Protein AF-A0A444GLS2-F1 (afdb_monomer)

Mean predicted aligned error: 8.69 Å

Nearest PDB structures (foldseek):
  6e12-assembly1_B  TM=6.198E-01  e=5.719E-01  Nostoc sp. PCC 7120 = FACHB-418
  3msq-assembly1_A  TM=6.832E-01  e=1.501E+00  Nostoc punctiforme PCC 73102

Organism: NCBI:txid2502784

Secondary structure (DSSP, 8-state):
-HHHHHHHHHHSS-------HHHHHTS-TTSHHHHHHHHHHHH--SSSPPPPHHHHHHHHH-SS--HHHHHHHHHHHHHTT---HHHHHHHHHHHHH-TTS-GGGGG---

Structure (mmCIF, N/CA/C/O backbone):
data_AF-A0A444GLS2-F1
#
_entry.id   AF-A0A444GLS2-F1
#
loop_
_atom_site.group_PDB
_atom_site.id
_atom_site.type_symbol
_atom_site.label_atom_id
_atom_site.label_alt_id
_atom_site.label_comp_id
_atom_site.label_asym_id
_atom_site.label_entity_id
_atom_site.label_seq_id
_atom_site.pdbx_PDB_ins_code
_atom_site.Cartn_x
_atom_site.Cartn_y
_atom_site.Cartn_z
_atom_site.occupancy
_atom_site.B_iso_or_equiv
_atom_site.auth_seq_id
_atom_site.auth_comp_id
_atom_site.auth_asym_id
_atom_site.auth_atom_id
_atom_site.pdbx_PDB_model_num
ATOM 1 N N . MET A 1 1 ? 0.603 37.649 0.264 1.00 61.00 1 MET A N 1
ATOM 2 C CA . MET A 1 1 ? 1.212 36.429 -0.320 1.00 61.00 1 MET A CA 1
ATOM 3 C C . MET A 1 1 ? 1.077 35.188 0.571 1.00 61.00 1 MET A C 1
ATOM 5 O O . MET A 1 1 ? 0.429 34.245 0.141 1.00 61.00 1 MET A O 1
ATOM 9 N N . LYS A 1 2 ? 1.568 35.188 1.827 1.00 74.81 2 LYS A N 1
ATOM 10 C CA . LYS A 1 2 ? 1.488 34.016 2.737 1.00 74.81 2 LYS A CA 1
ATOM 11 C C . LYS A 1 2 ? 0.069 33.443 2.943 1.00 74.81 2 LYS A C 1
ATOM 13 O O . LYS A 1 2 ? -0.096 32.232 2.913 1.00 74.81 2 LYS A O 1
ATOM 18 N N . LYS A 1 3 ? -0.959 34.296 3.062 1.00 74.69 3 LYS A N 1
ATOM 19 C CA . LYS A 1 3 ? -2.369 33.867 3.217 1.00 74.69 3 LYS A CA 1
ATOM 20 C C . LYS A 1 3 ? -2.938 33.120 1.998 1.00 74.69 3 LYS A C 1
ATOM 22 O O . LYS A 1 3 ? -3.749 32.221 2.169 1.00 74.69 3 LYS A O 1
ATOM 27 N N . ILE A 1 4 ? -2.515 33.477 0.782 1.00 82.69 4 ILE A N 1
ATOM 28 C CA . ILE A 1 4 ? -2.977 32.819 -0.455 1.00 82.69 4 ILE A CA 1
ATOM 29 C C . ILE A 1 4 ? -2.324 31.440 -0.573 1.00 82.69 4 ILE A C 1
ATOM 31 O O . ILE A 1 4 ? -3.017 30.453 -0.784 1.00 82.69 4 ILE A O 1
ATOM 35 N N . LEU A 1 5 ? -1.012 31.365 -0.333 1.00 79.50 5 LEU A N 1
ATOM 36 C CA . LEU A 1 5 ? -0.263 30.106 -0.307 1.00 79.50 5 LEU A CA 1
ATOM 37 C C . LEU A 1 5 ? -0.802 29.125 0.743 1.00 79.50 5 LEU A C 1
ATOM 39 O O . LEU A 1 5 ? -0.954 27.948 0.435 1.00 79.50 5 LEU A O 1
ATOM 43 N N . GLN A 1 6 ? -1.154 29.605 1.942 1.00 76.56 6 GLN A N 1
ATOM 44 C CA . GLN A 1 6 ? -1.796 28.786 2.980 1.00 76.56 6 GLN A CA 1
ATOM 45 C C . GLN A 1 6 ? -3.170 28.255 2.558 1.00 76.56 6 GLN A C 1
ATOM 47 O O . GLN A 1 6 ? -3.504 27.112 2.850 1.00 76.56 6 GLN A O 1
ATOM 52 N N . LYS A 1 7 ? -3.960 29.061 1.843 1.00 79.88 7 LYS A N 1
ATOM 53 C CA . LYS A 1 7 ? -5.272 28.637 1.343 1.00 79.88 7 LYS A CA 1
ATOM 54 C C . LYS A 1 7 ? -5.143 27.585 0.239 1.00 79.88 7 LYS A C 1
ATOM 56 O O . LYS A 1 7 ? -5.881 26.609 0.246 1.00 79.88 7 LYS A O 1
ATOM 61 N N . ILE A 1 8 ? -4.178 27.752 -0.666 1.00 81.25 8 ILE A N 1
ATOM 62 C CA . ILE A 1 8 ? -3.875 26.765 -1.710 1.00 81.25 8 ILE A CA 1
ATOM 63 C C . ILE A 1 8 ? -3.419 25.455 -1.058 1.00 81.25 8 ILE A C 1
ATOM 65 O O . ILE A 1 8 ? -4.011 24.415 -1.312 1.00 81.25 8 ILE A O 1
ATOM 69 N N . THR A 1 9 ? -2.456 25.499 -0.134 1.00 77.94 9 THR A N 1
ATOM 70 C CA . THR A 1 9 ? -1.998 24.291 0.581 1.00 77.94 9 THR A CA 1
ATOM 71 C C . THR A 1 9 ? -3.094 23.620 1.407 1.00 77.94 9 THR A C 1
ATOM 73 O O . THR A 1 9 ? -3.106 22.399 1.481 1.00 77.94 9 THR A O 1
ATOM 76 N N . SER A 1 10 ? -4.050 24.360 1.981 1.00 76.69 10 SER A N 1
ATOM 77 C CA . SER A 1 10 ? -5.179 23.742 2.692 1.00 76.69 10 SER A CA 1
ATOM 78 C C . SER A 1 10 ? -6.170 23.019 1.778 1.00 76.69 10 SER A C 1
ATOM 80 O O . SER A 1 10 ? -6.845 22.111 2.246 1.00 76.69 10 SER A O 1
ATOM 82 N N . LEU A 1 11 ? -6.262 23.402 0.499 1.00 75.81 11 LEU A N 1
ATOM 83 C CA . LEU A 1 11 ? -7.131 22.735 -0.480 1.00 75.81 11 LEU A CA 1
ATOM 84 C C . LEU A 1 11 ? -6.553 21.396 -0.953 1.00 75.81 11 LEU A C 1
ATOM 86 O O . LEU A 1 11 ? -7.314 20.496 -1.281 1.00 75.81 11 LEU A O 1
ATOM 90 N N . PHE A 1 12 ? -5.225 21.261 -0.943 1.00 75.62 12 PHE A N 1
ATOM 91 C CA . PHE A 1 12 ? -4.512 20.017 -1.263 1.00 75.62 12 PHE A CA 1
ATOM 92 C C . PHE A 1 12 ? -4.119 19.218 -0.017 1.00 75.62 12 PHE A C 1
ATOM 94 O O . PHE A 1 12 ? -3.356 18.260 -0.103 1.00 75.62 12 PHE A O 1
ATOM 101 N N . LYS A 1 13 ? -4.586 19.629 1.167 1.00 68.94 13 LYS A N 1
ATOM 102 C CA . LYS A 1 13 ? -4.316 18.895 2.397 1.00 68.94 13 LYS A CA 1
ATOM 103 C C . LYS A 1 13 ? -5.276 17.717 2.463 1.00 68.94 13 LYS A C 1
ATOM 105 O O . LYS A 1 13 ? -6.449 17.904 2.783 1.00 68.94 13 LYS A O 1
ATOM 110 N N . ASP A 1 14 ? -4.760 16.526 2.184 1.00 62.69 14 ASP A N 1
ATOM 111 C CA . ASP A 1 14 ? -5.534 15.295 2.277 1.00 62.69 14 ASP A CA 1
ATOM 112 C C . ASP A 1 14 ? -6.163 15.173 3.661 1.00 62.69 14 ASP A C 1
ATOM 114 O O . ASP A 1 14 ? -5.491 15.154 4.700 1.00 62.69 14 ASP A O 1
ATOM 118 N N . LYS A 1 15 ? -7.492 15.110 3.672 1.00 61.88 15 LYS A N 1
ATOM 119 C CA . LYS A 1 15 ? -8.259 14.803 4.868 1.00 61.88 15 LYS A CA 1
ATOM 120 C C . LYS A 1 15 ? -8.099 13.302 5.111 1.00 61.88 15 LYS A C 1
ATOM 122 O O . LYS A 1 15 ? -8.937 12.512 4.691 1.00 61.88 15 LYS A O 1
ATOM 127 N N . LYS A 1 16 ? -6.990 12.895 5.737 1.00 63.00 16 LYS A N 1
ATOM 128 C CA . LYS A 1 16 ? -6.831 11.509 6.189 1.00 63.00 16 LYS A CA 1
ATOM 129 C C . LYS A 1 16 ? -7.950 11.214 7.183 1.00 63.00 16 LYS A C 1
ATOM 131 O O . LYS A 1 16 ? -8.045 11.872 8.219 1.00 63.00 16 LYS A O 1
ATOM 136 N N . ALA A 1 17 ? -8.827 10.281 6.829 1.00 64.50 17 ALA A N 1
ATOM 137 C CA . ALA A 1 17 ? -9.793 9.748 7.770 1.00 64.50 17 ALA A CA 1
ATOM 138 C C . ALA A 1 17 ? -9.003 8.995 8.849 1.00 64.50 17 ALA A C 1
ATOM 140 O O . ALA A 1 17 ? -8.218 8.106 8.528 1.00 64.50 17 ALA A O 1
ATOM 141 N N . ALA A 1 18 ? -9.153 9.407 10.105 1.00 71.62 18 ALA A N 1
ATOM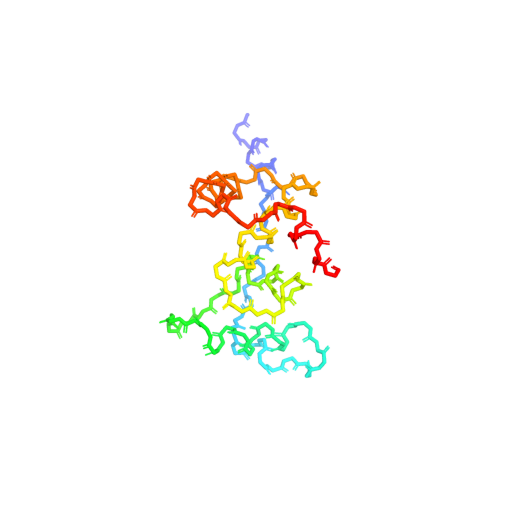 142 C CA . ALA A 1 18 ? -8.524 8.754 11.247 1.00 71.62 18 ALA A CA 1
ATOM 143 C C . ALA A 1 18 ? -9.387 7.553 11.658 1.00 71.62 18 ALA A C 1
ATOM 145 O O . ALA A 1 18 ? -10.089 7.616 12.661 1.00 71.62 18 ALA A O 1
ATOM 146 N N . VAL A 1 19 ? -9.412 6.524 10.811 1.00 85.25 19 VAL A N 1
ATOM 147 C CA . VAL A 1 19 ? -10.141 5.278 11.073 1.00 85.25 19 VAL A CA 1
ATOM 148 C C . VAL A 1 19 ? -9.168 4.301 11.720 1.00 85.25 19 VAL A C 1
ATOM 150 O O . VAL A 1 19 ? -8.085 4.075 11.180 1.00 85.25 19 VAL A O 1
ATOM 153 N N . THR A 1 20 ? -9.537 3.743 12.870 1.00 87.69 20 THR A N 1
ATOM 154 C CA . THR A 1 20 ? -8.692 2.792 13.607 1.00 87.69 20 THR A CA 1
ATOM 155 C C . THR A 1 20 ? -8.952 1.355 13.163 1.00 87.69 20 THR A C 1
ATOM 157 O O . THR A 1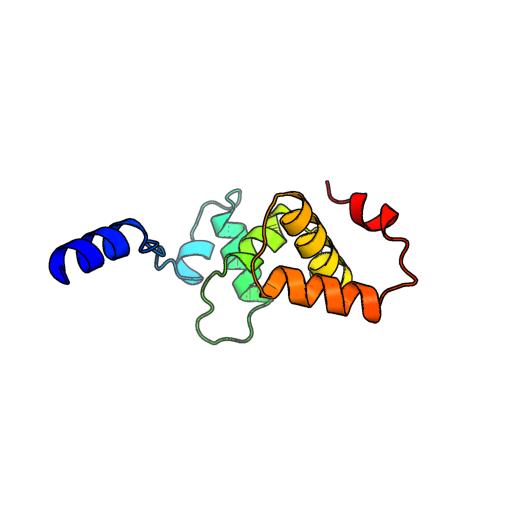 20 ? -10.011 1.039 12.618 1.00 87.69 20 THR A O 1
ATOM 160 N N . MET A 1 21 ? -8.003 0.453 13.430 1.00 89.06 21 MET A N 1
ATOM 161 C CA . MET A 1 21 ? -8.191 -0.984 13.201 1.00 89.06 21 MET A CA 1
ATOM 162 C C . MET A 1 21 ? -9.443 -1.523 13.913 1.00 89.06 21 MET A C 1
ATOM 164 O O . MET A 1 21 ? -10.215 -2.268 13.312 1.00 89.06 21 MET A O 1
ATOM 168 N N . ASP A 1 22 ? -9.677 -1.111 15.162 1.00 88.81 22 ASP A N 1
ATOM 169 C CA . ASP A 1 22 ? -10.855 -1.529 15.930 1.00 88.81 22 ASP A CA 1
ATOM 170 C C . ASP A 1 22 ? -12.161 -1.086 15.264 1.00 88.81 22 ASP A C 1
ATOM 172 O O . ASP A 1 22 ? -13.137 -1.837 15.231 1.00 88.81 22 ASP A O 1
ATOM 176 N N . GLU A 1 23 ? -12.196 0.121 14.696 1.00 91.38 23 GLU A N 1
ATOM 177 C CA . GLU A 1 23 ? -13.355 0.592 13.943 1.00 91.38 23 GLU A CA 1
ATOM 178 C C . GLU A 1 23 ? -13.561 -0.247 12.672 1.00 91.38 23 GLU A C 1
ATOM 180 O O . GLU A 1 23 ? -14.676 -0.692 12.397 1.00 91.38 23 GLU A O 1
ATOM 185 N N . LEU A 1 24 ? -12.476 -0.537 11.945 1.00 92.31 24 LEU A N 1
ATOM 186 C CA . LEU A 1 24 ? -12.495 -1.332 10.716 1.00 92.31 24 LEU A CA 1
ATOM 187 C C . LEU A 1 24 ? -13.026 -2.756 10.940 1.00 92.31 24 LEU A C 1
ATOM 189 O O . LEU A 1 24 ? -13.843 -3.229 10.153 1.00 92.31 24 LEU A O 1
ATOM 193 N N . ILE A 1 25 ? -12.630 -3.431 12.023 1.00 92.62 25 ILE A N 1
ATOM 194 C CA . ILE A 1 25 ? -13.096 -4.796 12.346 1.00 92.62 25 ILE A CA 1
ATOM 195 C C . ILE A 1 25 ? -14.604 -4.831 12.654 1.00 92.62 25 ILE A C 1
ATOM 197 O O . ILE A 1 25 ? -15.249 -5.867 12.493 1.00 92.62 25 ILE A O 1
ATOM 201 N N . ASN A 1 26 ? -15.192 -3.703 13.056 1.00 94.31 26 ASN A N 1
ATOM 202 C CA . ASN A 1 26 ? -16.626 -3.597 13.321 1.00 94.31 26 ASN A CA 1
ATOM 203 C C . ASN A 1 26 ? -17.468 -3.299 12.067 1.00 94.31 26 ASN A C 1
ATOM 205 O O . ASN A 1 26 ? -18.697 -3.239 12.153 1.00 94.31 26 ASN A O 1
ATOM 209 N N . TYR A 1 27 ? -16.849 -3.112 10.898 1.00 94.94 27 TYR A N 1
ATOM 210 C CA . TYR A 1 27 ? -17.580 -2.899 9.648 1.00 94.94 27 TYR A CA 1
ATOM 211 C C . TYR A 1 27 ? -18.247 -4.199 9.150 1.00 94.94 27 TYR A C 1
ATOM 213 O O . TYR A 1 27 ? -17.899 -5.296 9.593 1.00 94.94 27 TYR A O 1
ATOM 221 N N . PRO A 1 28 ? -19.224 -4.118 8.222 1.00 95.56 28 PRO A N 1
ATOM 222 C CA . PRO A 1 28 ? -19.864 -5.306 7.656 1.00 95.56 28 PRO A CA 1
ATOM 223 C C . PRO A 1 28 ? -18.839 -6.279 7.062 1.00 95.56 28 PRO A C 1
ATOM 225 O O . PRO A 1 28 ? -17.920 -5.843 6.371 1.00 95.56 28 PRO A O 1
ATOM 228 N N . LYS A 1 29 ? -19.018 -7.588 7.286 1.00 92.31 29 LYS A N 1
ATOM 229 C CA . LYS A 1 29 ? -18.025 -8.622 6.931 1.00 92.31 29 LYS A CA 1
ATOM 230 C C . LYS A 1 29 ? -17.610 -8.626 5.460 1.00 92.31 29 LYS A C 1
ATOM 232 O O . LYS A 1 29 ? -16.448 -8.855 5.167 1.00 92.31 29 LYS A O 1
ATOM 237 N N . ASP A 1 30 ? -18.532 -8.310 4.557 1.00 92.31 30 ASP A N 1
ATOM 238 C CA . ASP A 1 30 ? -18.268 -8.283 3.112 1.00 92.31 30 ASP A CA 1
ATOM 239 C C . ASP A 1 30 ? -17.711 -6.932 2.624 1.00 92.31 30 ASP A C 1
ATOM 241 O O . ASP A 1 30 ? -17.615 -6.679 1.423 1.00 92.31 30 ASP A O 1
ATOM 245 N N . SER A 1 31 ? -17.378 -6.0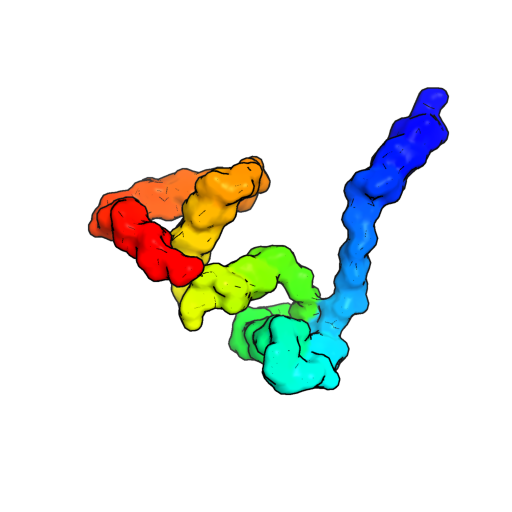20 3.543 1.00 93.81 31 SER A N 1
ATOM 246 C CA . SER A 1 31 ? -16.828 -4.708 3.207 1.00 93.81 31 SER A CA 1
ATOM 247 C C . SER A 1 31 ? -15.302 -4.729 3.127 1.00 93.81 31 SER A C 1
ATOM 249 O O . SER A 1 31 ? -14.620 -5.443 3.863 1.00 93.81 31 SER A O 1
ATOM 251 N N . LEU A 1 32 ? -14.753 -3.848 2.286 1.00 91.62 32 LEU A N 1
ATOM 252 C CA . LEU A 1 32 ? -13.309 -3.607 2.220 1.00 91.62 32 LEU A CA 1
ATOM 253 C C . LEU A 1 32 ? -12.735 -3.204 3.585 1.00 91.62 32 LEU A C 1
ATOM 255 O O . LEU A 1 32 ? -11.640 -3.631 3.933 1.00 91.62 32 LEU A O 1
ATOM 259 N N . GLY A 1 33 ? -13.472 -2.404 4.361 1.00 92.31 33 GLY A N 1
ATOM 260 C CA . GLY A 1 33 ? -13.015 -1.956 5.675 1.00 92.31 33 GLY A CA 1
ATOM 261 C C . GLY A 1 33 ? -12.859 -3.110 6.664 1.00 92.31 33 GLY A C 1
ATOM 262 O O . GLY A 1 33 ? -11.833 -3.182 7.327 1.00 92.31 33 GLY A O 1
ATOM 263 N N . PHE A 1 34 ? -13.795 -4.064 6.685 1.00 94.31 34 PHE A N 1
ATOM 264 C CA . PHE A 1 34 ? -13.669 -5.261 7.523 1.00 94.31 34 PHE A CA 1
ATOM 265 C C . PHE A 1 34 ? -12.437 -6.091 7.154 1.00 94.31 34 PHE A C 1
ATOM 267 O O . PHE A 1 34 ? -11.640 -6.444 8.024 1.00 94.31 34 PHE A O 1
ATOM 274 N N . HIS A 1 35 ? -12.230 -6.350 5.859 1.00 93.00 35 HIS A N 1
ATOM 275 C CA . HIS A 1 35 ? -11.042 -7.067 5.393 1.00 93.00 35 HIS A CA 1
ATOM 276 C C . HIS A 1 35 ? -9.743 -6.307 5.688 1.00 93.00 35 HIS A C 1
ATOM 278 O O . HIS A 1 35 ? -8.746 -6.937 6.031 1.00 93.00 35 HIS A O 1
ATOM 284 N N . LEU A 1 36 ? -9.754 -4.973 5.624 1.00 92.94 36 LEU A N 1
ATOM 285 C CA . LEU A 1 36 ? -8.615 -4.133 5.996 1.00 92.94 36 LEU A CA 1
ATOM 286 C C . LEU A 1 36 ? -8.307 -4.202 7.491 1.00 92.94 36 LEU A C 1
ATOM 288 O O . LEU A 1 36 ? -7.154 -4.403 7.857 1.00 92.94 36 LEU A O 1
ATOM 292 N N . GLY A 1 37 ? -9.322 -4.114 8.350 1.00 92.25 37 GLY A N 1
ATOM 293 C CA . GLY A 1 37 ? -9.155 -4.287 9.793 1.00 92.25 37 GLY A CA 1
ATOM 294 C C . GLY A 1 37 ? -8.598 -5.667 10.139 1.00 92.25 37 GLY A C 1
ATOM 295 O O . GLY A 1 37 ? -7.640 -5.778 10.900 1.00 92.25 37 GLY A O 1
ATOM 296 N N . TRP A 1 38 ? -9.131 -6.718 9.510 1.00 91.44 38 TRP A N 1
ATOM 297 C CA . TRP A 1 38 ? -8.636 -8.085 9.676 1.00 91.44 38 TRP A CA 1
ATOM 298 C C . TRP A 1 38 ? -7.201 -8.264 9.162 1.00 91.44 38 TRP A C 1
ATOM 300 O O . TRP A 1 38 ? -6.395 -8.967 9.771 1.00 91.44 38 TRP A O 1
ATOM 310 N N . PHE A 1 39 ? -6.859 -7.624 8.046 1.00 90.81 39 PHE A N 1
ATOM 311 C CA . PHE A 1 39 ? -5.511 -7.644 7.493 1.00 90.81 39 PHE A CA 1
ATOM 312 C C . PHE A 1 39 ? -4.500 -6.982 8.432 1.00 90.81 39 PHE A C 1
ATOM 314 O O . PHE A 1 39 ? -3.458 -7.582 8.701 1.00 90.81 39 PHE A O 1
ATOM 321 N N . LEU A 1 40 ? -4.819 -5.794 8.952 1.00 90.56 40 LEU A N 1
ATOM 322 C CA . LEU A 1 40 ? -3.978 -5.073 9.911 1.00 90.56 40 LEU A CA 1
ATOM 323 C C . LEU A 1 40 ? -3.797 -5.886 11.195 1.00 90.56 40 LEU A C 1
ATOM 325 O O . LEU A 1 40 ? -2.672 -6.094 11.633 1.00 90.56 40 LEU A O 1
ATOM 329 N N . PHE A 1 41 ? -4.876 -6.456 11.734 1.00 89.19 41 PHE A N 1
ATOM 330 C CA . PHE A 1 41 ? -4.810 -7.284 12.940 1.00 89.19 41 PHE A CA 1
ATOM 331 C C . PHE A 1 41 ? -3.842 -8.472 12.813 1.00 89.19 41 PHE A C 1
ATOM 333 O O . PHE A 1 41 ? -3.151 -8.815 13.767 1.00 89.19 41 PHE A O 1
ATOM 340 N N . ASN A 1 42 ? -3.778 -9.101 11.635 1.00 88.19 42 ASN A N 1
ATOM 341 C CA . ASN A 1 42 ? -2.946 -10.287 11.423 1.00 88.19 42 ASN A CA 1
ATOM 342 C C . ASN A 1 42 ? -1.505 -9.979 10.990 1.00 88.19 42 ASN A C 1
ATOM 344 O O . ASN A 1 42 ? -0.633 -10.822 11.187 1.00 88.19 42 ASN A O 1
ATOM 348 N N . ASN A 1 43 ? -1.259 -8.830 10.353 1.00 85.75 43 ASN A N 1
ATOM 349 C CA . ASN A 1 43 ? 0.027 -8.535 9.705 1.00 85.75 43 ASN A CA 1
ATOM 350 C C . ASN A 1 43 ? 0.780 -7.348 10.319 1.00 85.75 43 ASN A C 1
ATOM 352 O O . ASN A 1 43 ? 1.962 -7.166 10.022 1.00 85.75 43 ASN A O 1
ATOM 356 N N . SER A 1 44 ? 0.133 -6.527 11.145 1.00 82.56 44 SER A N 1
ATOM 357 C CA . SER A 1 44 ? 0.788 -5.392 11.786 1.00 82.56 44 SER A CA 1
ATOM 358 C C . SER A 1 44 ? 1.532 -5.814 13.054 1.00 82.56 44 SER A C 1
ATOM 360 O O . SER A 1 44 ? 1.029 -6.579 13.870 1.00 82.56 44 SER A O 1
ATOM 362 N N . HIS A 1 45 ? 2.739 -5.274 13.235 1.00 79.12 45 HIS A N 1
ATOM 363 C CA . HIS A 1 45 ? 3.543 -5.450 14.455 1.00 79.12 45 HIS A CA 1
ATOM 364 C C . HIS A 1 45 ? 3.398 -4.276 15.437 1.00 79.12 45 HIS A C 1
ATOM 366 O O . HIS A 1 45 ? 3.990 -4.294 16.517 1.00 79.12 45 HIS A O 1
ATOM 372 N N . ASP A 1 46 ? 2.641 -3.251 15.046 1.00 81.00 46 ASP A N 1
ATOM 373 C CA . ASP A 1 46 ? 2.389 -2.066 15.855 1.00 81.00 46 ASP A CA 1
ATOM 374 C C . ASP A 1 46 ? 1.243 -2.302 16.842 1.00 81.00 46 ASP A C 1
ATOM 376 O O . ASP A 1 46 ? 0.319 -3.069 16.583 1.00 81.00 46 ASP A O 1
ATOM 380 N N . ILE A 1 47 ? 1.303 -1.606 17.979 1.00 76.44 47 ILE A N 1
ATOM 381 C CA . ILE A 1 47 ? 0.300 -1.701 19.052 1.00 76.44 47 ILE A CA 1
ATOM 382 C C . ILE A 1 47 ? -1.050 -1.100 18.615 1.00 76.44 47 ILE A C 1
ATOM 384 O O . ILE A 1 47 ? -2.093 -1.577 19.049 1.00 76.44 47 ILE A O 1
ATOM 388 N N . ASP A 1 48 ? -1.030 -0.072 17.762 1.00 78.50 48 ASP A N 1
ATOM 389 C CA . ASP A 1 48 ? -2.219 0.557 17.171 1.00 78.50 48 ASP A CA 1
ATOM 390 C C . ASP A 1 48 ? -1.970 0.813 15.674 1.00 78.50 48 ASP A C 1
ATOM 392 O O . ASP A 1 48 ? -1.467 1.879 15.295 1.00 78.50 48 ASP A O 1
ATOM 396 N N . PRO A 1 49 ? -2.221 -0.189 14.814 1.00 82.75 49 PRO A N 1
ATOM 397 C CA . PRO A 1 49 ? -1.903 -0.081 13.405 1.00 82.75 49 PRO A CA 1
ATOM 398 C C . PRO A 1 49 ? -2.889 0.828 12.677 1.00 82.75 49 PRO A C 1
ATOM 400 O O . PRO A 1 49 ? -4.108 0.655 12.729 1.00 82.75 49 PRO A O 1
ATOM 403 N N . GLN A 1 50 ? -2.333 1.788 11.944 1.00 85.06 50 GLN A N 1
ATOM 404 C CA . GLN A 1 50 ? -3.098 2.716 11.123 1.00 85.06 50 GLN A CA 1
ATOM 405 C C . GLN A 1 50 ? -3.120 2.219 9.674 1.00 85.06 50 GLN A C 1
ATOM 407 O O . GLN A 1 50 ? -2.066 1.850 9.154 1.00 85.06 50 GLN A O 1
ATOM 412 N N . PRO A 1 51 ? -4.280 2.235 8.994 1.00 86.38 51 PRO A N 1
ATOM 413 C CA . PRO A 1 51 ? -4.366 1.803 7.606 1.00 86.38 51 PRO A CA 1
ATOM 414 C C . PRO A 1 51 ? -3.525 2.710 6.701 1.00 86.38 51 PRO A C 1
ATOM 416 O O . PRO A 1 51 ? -3.799 3.909 6.571 1.00 86.38 51 PRO A O 1
ATOM 419 N N . GLU A 1 52 ? -2.523 2.144 6.027 1.00 85.75 52 GLU A N 1
ATOM 420 C CA . GLU A 1 52 ? -1.812 2.843 4.966 1.00 85.75 52 GLU A CA 1
ATOM 421 C C . GLU A 1 52 ? -2.440 2.558 3.598 1.00 85.75 52 GLU A C 1
ATOM 423 O O . GLU A 1 52 ? -3.023 1.506 3.336 1.00 85.75 52 GLU A O 1
ATOM 428 N N . THR A 1 53 ? -2.263 3.490 2.660 1.00 87.12 53 THR A N 1
ATOM 429 C CA . THR A 1 53 ? -2.703 3.309 1.270 1.00 87.12 53 THR A CA 1
ATOM 430 C C . THR A 1 53 ? -2.094 2.052 0.637 1.00 87.12 53 THR A C 1
ATOM 432 O O . THR A 1 53 ? -2.738 1.398 -0.178 1.00 87.12 53 THR A O 1
ATOM 435 N N . VAL A 1 54 ? -0.874 1.679 1.041 1.00 87.69 54 VAL A N 1
ATOM 436 C CA . VAL A 1 54 ? -0.210 0.460 0.562 1.00 87.69 54 VAL A CA 1
ATOM 437 C C . VAL A 1 54 ? -0.933 -0.813 1.013 1.00 87.69 54 VAL A C 1
ATOM 439 O O . VAL A 1 54 ? -0.999 -1.762 0.240 1.00 87.69 54 VAL A O 1
ATOM 442 N N . ASP A 1 55 ? -1.539 -0.827 2.203 1.00 89.62 55 ASP A N 1
ATOM 443 C CA . ASP A 1 55 ? -2.292 -1.982 2.705 1.00 89.62 55 ASP A CA 1
ATOM 444 C C . ASP A 1 55 ? -3.619 -2.139 1.962 1.00 89.62 55 ASP A C 1
ATOM 446 O O . ASP A 1 55 ? -4.023 -3.248 1.614 1.00 89.62 55 ASP A O 1
ATOM 450 N N . ILE A 1 56 ? -4.258 -1.012 1.632 1.00 90.94 56 ILE A N 1
ATOM 451 C CA . ILE A 1 56 ? -5.456 -0.987 0.788 1.00 90.94 56 ILE A CA 1
ATOM 452 C C . ILE A 1 56 ? -5.125 -1.520 -0.609 1.00 90.94 56 ILE A C 1
ATOM 454 O O . ILE A 1 56 ? -5.838 -2.375 -1.130 1.00 90.94 56 ILE A O 1
ATOM 458 N N . HIS A 1 57 ? -4.033 -1.049 -1.218 1.00 91.69 57 HIS A N 1
ATOM 459 C CA . HIS A 1 57 ? -3.586 -1.556 -2.515 1.00 91.69 57 HIS A CA 1
ATOM 460 C C . HIS A 1 57 ? -3.271 -3.047 -2.465 1.00 91.69 57 HIS A C 1
ATOM 462 O O . HIS A 1 57 ? -3.684 -3.776 -3.364 1.00 91.69 57 HIS A O 1
ATOM 468 N N . ARG A 1 58 ? -2.622 -3.512 -1.394 1.00 91.38 58 ARG A N 1
ATOM 469 C CA . ARG A 1 58 ? -2.321 -4.930 -1.212 1.00 91.38 58 ARG A CA 1
ATOM 470 C C . ARG A 1 58 ? -3.601 -5.761 -1.206 1.00 91.38 58 ARG A C 1
ATOM 472 O O . ARG A 1 58 ? -3.687 -6.729 -1.951 1.00 91.38 58 ARG A O 1
ATOM 479 N N . LEU A 1 59 ? -4.620 -5.341 -0.462 1.00 91.25 59 LEU A N 1
ATOM 480 C CA . LEU A 1 59 ? -5.904 -6.047 -0.414 1.00 91.25 59 LEU A CA 1
ATOM 481 C C . LEU A 1 59 ? -6.677 -6.047 -1.732 1.00 91.25 59 LEU A C 1
ATOM 483 O O . LEU A 1 59 ? -7.442 -6.972 -1.981 1.00 91.25 59 LEU A O 1
ATOM 487 N N . LEU A 1 60 ? -6.520 -5.005 -2.548 1.00 91.06 60 LEU A N 1
ATOM 488 C CA . LEU A 1 60 ? -7.256 -4.873 -3.806 1.00 91.06 60 LEU A CA 1
ATOM 489 C C . LEU A 1 60 ? -6.565 -5.554 -4.989 1.00 91.06 60 LEU A C 1
ATOM 491 O O . LEU A 1 60 ? -7.245 -5.976 -5.918 1.00 91.06 60 LEU A O 1
ATOM 495 N N . ILE A 1 61 ? -5.233 -5.595 -4.989 1.00 90.12 61 ILE A N 1
ATOM 496 C CA . ILE A 1 61 ? -4.430 -5.934 -6.174 1.00 90.12 61 ILE A CA 1
ATOM 497 C C . ILE A 1 61 ? -3.725 -7.281 -5.995 1.00 90.12 61 ILE A C 1
ATOM 499 O O . ILE A 1 61 ? -3.502 -8.002 -6.964 1.00 90.12 61 ILE A O 1
ATOM 503 N N . THR A 1 62 ? -3.345 -7.633 -4.767 1.00 87.62 62 THR A N 1
ATOM 504 C CA . THR A 1 62 ? -2.532 -8.827 -4.498 1.00 87.62 62 THR A CA 1
ATOM 505 C C . THR A 1 62 ? -3.350 -9.924 -3.830 1.00 87.62 62 THR A C 1
ATOM 507 O O . THR A 1 62 ? -4.311 -9.647 -3.118 1.00 87.62 62 THR A O 1
ATOM 510 N N . ASN A 1 63 ? -2.956 -11.182 -4.047 1.00 78.88 63 ASN A N 1
ATOM 511 C CA . ASN A 1 63 ? -3.654 -12.334 -3.475 1.00 78.88 63 ASN A CA 1
ATOM 512 C C . ASN A 1 63 ? -3.019 -12.798 -2.160 1.00 78.88 63 ASN A C 1
ATOM 514 O O . ASN A 1 63 ? -3.710 -13.359 -1.310 1.00 78.88 63 ASN A O 1
ATOM 518 N N . GLN A 1 64 ? -1.709 -12.598 -1.991 1.00 81.25 64 GLN A N 1
ATOM 519 C CA . GLN A 1 64 ? -0.996 -12.964 -0.776 1.00 81.25 64 GLN A CA 1
ATOM 520 C C . GLN A 1 64 ? 0.018 -11.899 -0.323 1.00 81.25 64 GLN A C 1
ATOM 522 O O . GLN A 1 64 ? 0.300 -10.915 -1.005 1.00 81.25 64 GLN A O 1
ATOM 527 N N . VAL A 1 65 ? 0.543 -12.077 0.892 1.00 84.38 65 VAL A N 1
ATOM 528 C CA . VAL A 1 65 ? 1.587 -11.209 1.451 1.00 84.38 65 VAL A CA 1
ATOM 529 C C . VAL A 1 65 ? 2.939 -11.802 1.080 1.00 84.38 65 VAL A C 1
ATOM 531 O O . VAL A 1 65 ? 3.435 -12.718 1.735 1.00 84.38 65 VAL A O 1
ATOM 534 N N . SER A 1 66 ? 3.528 -11.324 -0.016 1.00 87.69 66 SER A N 1
ATOM 535 C CA . SER A 1 66 ? 4.844 -11.776 -0.466 1.00 87.69 66 SER A CA 1
ATOM 536 C C . SER A 1 66 ? 5.655 -10.647 -1.096 1.00 87.69 66 SER A C 1
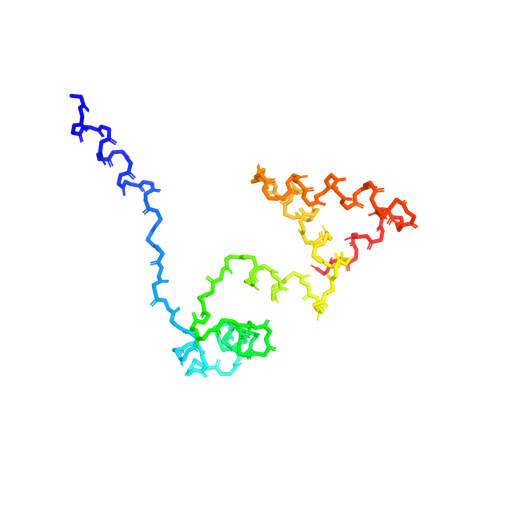ATOM 538 O O . SER A 1 66 ? 5.110 -9.763 -1.752 1.00 87.69 66 SER A O 1
ATOM 540 N N . ASN A 1 67 ? 6.987 -10.727 -0.991 1.00 87.75 67 ASN A N 1
ATOM 541 C CA . ASN A 1 67 ? 7.882 -9.749 -1.625 1.00 87.75 67 ASN A CA 1
ATOM 542 C C . ASN A 1 67 ? 7.648 -9.642 -3.141 1.00 87.75 67 ASN A C 1
ATOM 544 O O . ASN A 1 67 ? 7.789 -8.568 -3.717 1.00 87.75 67 ASN A O 1
ATOM 548 N N . LYS A 1 68 ? 7.301 -10.757 -3.799 1.00 87.56 68 LYS A N 1
ATOM 549 C CA . LYS A 1 68 ? 7.049 -10.779 -5.245 1.00 87.56 68 LYS A CA 1
ATOM 550 C C . LYS A 1 68 ? 5.781 -10.015 -5.601 1.00 87.56 68 LYS A C 1
ATOM 552 O O . LYS A 1 68 ? 5.808 -9.253 -6.559 1.00 87.56 68 LYS A O 1
ATOM 557 N N . GLU A 1 69 ? 4.702 -10.210 -4.850 1.00 88.38 69 GLU A N 1
ATOM 558 C CA . GLU A 1 69 ? 3.461 -9.463 -5.065 1.00 88.38 69 GLU A CA 1
ATOM 559 C C . GLU A 1 69 ? 3.595 -8.002 -4.684 1.00 88.38 69 GLU A C 1
ATOM 561 O O . GLU A 1 69 ? 3.073 -7.164 -5.404 1.00 88.38 69 GLU A O 1
ATOM 566 N N . ASP A 1 70 ? 4.351 -7.678 -3.636 1.00 89.31 70 ASP A N 1
ATOM 567 C CA . ASP A 1 70 ? 4.632 -6.285 -3.299 1.00 89.31 70 ASP A CA 1
ATOM 568 C C . ASP A 1 70 ? 5.375 -5.590 -4.449 1.00 89.31 70 ASP A C 1
ATOM 570 O O . ASP A 1 70 ? 4.995 -4.493 -4.855 1.00 89.31 70 ASP A O 1
ATOM 574 N N . ILE A 1 71 ? 6.387 -6.232 -5.042 1.00 90.81 71 ILE A N 1
ATOM 575 C CA . ILE A 1 71 ? 7.067 -5.700 -6.232 1.00 90.81 71 ILE A CA 1
ATOM 576 C C . ILE A 1 71 ? 6.082 -5.581 -7.406 1.00 90.81 71 ILE A C 1
ATOM 578 O O . ILE A 1 71 ? 6.019 -4.531 -8.044 1.00 90.81 71 ILE A O 1
ATOM 582 N N . ALA A 1 72 ? 5.292 -6.624 -7.674 1.00 89.75 72 ALA A N 1
ATOM 583 C CA . ALA A 1 72 ? 4.324 -6.657 -8.772 1.00 89.75 72 ALA A CA 1
ATOM 584 C C . ALA A 1 72 ? 3.261 -5.552 -8.649 1.00 89.75 72 ALA A C 1
ATOM 586 O O . ALA A 1 72 ? 2.953 -4.870 -9.623 1.00 89.75 72 ALA A O 1
ATOM 587 N N . MET A 1 73 ? 2.754 -5.328 -7.438 1.00 92.81 73 MET A N 1
ATOM 588 C CA . MET A 1 73 ? 1.812 -4.265 -7.115 1.00 92.81 73 MET A CA 1
ATOM 589 C C . MET A 1 73 ? 2.405 -2.896 -7.437 1.00 92.81 73 M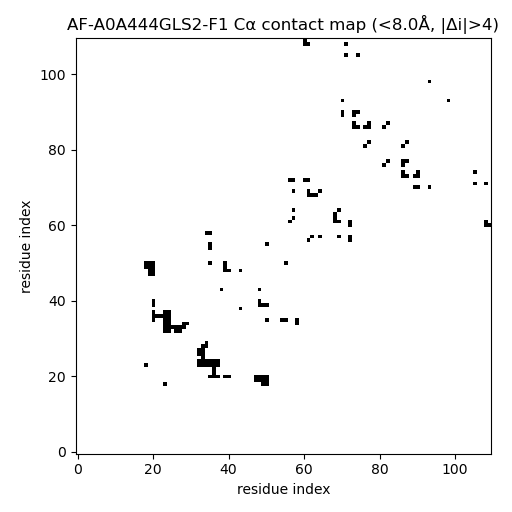ET A C 1
ATOM 591 O O . MET A 1 73 ? 1.745 -2.084 -8.076 1.00 92.81 73 MET A O 1
ATOM 595 N N . HIS A 1 74 ? 3.661 -2.637 -7.062 1.00 93.25 74 HIS A N 1
ATOM 596 C CA . HIS A 1 74 ? 4.303 -1.361 -7.387 1.00 93.25 74 HIS A CA 1
ATOM 597 C C . HIS A 1 74 ? 4.536 -1.206 -8.897 1.00 93.25 74 HIS A C 1
ATOM 599 O O . HIS A 1 74 ? 4.338 -0.116 -9.424 1.00 93.25 74 HIS A O 1
ATOM 605 N N . TYR A 1 75 ? 4.852 -2.285 -9.620 1.00 91.69 75 TYR A N 1
ATOM 606 C CA . TYR A 1 75 ? 4.869 -2.278 -11.088 1.00 91.69 75 TYR A CA 1
ATOM 607 C C . TYR A 1 75 ? 3.504 -1.923 -11.697 1.00 91.69 75 TYR A C 1
ATOM 609 O O . TYR A 1 75 ? 3.438 -1.111 -12.622 1.00 91.69 75 TYR A O 1
ATOM 617 N N . TYR A 1 76 ? 2.420 -2.491 -11.167 1.00 91.81 76 TYR A N 1
ATOM 618 C CA . TYR A 1 76 ? 1.054 -2.189 -11.592 1.00 91.81 76 TYR A CA 1
ATOM 619 C C . TYR A 1 76 ? 0.674 -0.727 -11.314 1.00 91.81 76 TYR A C 1
ATOM 621 O O . TYR A 1 76 ? 0.161 -0.036 -12.194 1.00 91.81 76 TYR A O 1
ATOM 629 N N . LEU A 1 77 ? 0.983 -0.219 -10.116 1.00 92.88 77 LEU A N 1
ATOM 630 C CA . LEU A 1 77 ? 0.739 1.177 -9.744 1.00 92.88 77 LEU A CA 1
ATOM 631 C C . LEU A 1 77 ? 1.521 2.145 -10.640 1.00 92.88 77 LEU A C 1
ATOM 633 O O . LEU A 1 77 ? 0.951 3.120 -11.127 1.00 92.88 77 LEU A O 1
ATOM 637 N N . PHE A 1 78 ? 2.790 1.849 -10.930 1.00 93.75 78 PHE A N 1
ATOM 638 C CA . PHE A 1 78 ? 3.604 2.647 -11.847 1.00 93.75 78 PHE A CA 1
ATOM 639 C C . PHE A 1 78 ? 3.028 2.677 -13.265 1.00 93.75 78 PHE A C 1
ATOM 641 O O . PHE A 1 78 ? 2.956 3.742 -13.875 1.00 93.75 78 PHE A O 1
ATOM 648 N N . GLY A 1 79 ? 2.547 1.534 -13.769 1.00 89.31 79 GLY A N 1
ATOM 649 C CA . GLY A 1 79 ? 1.830 1.462 -15.046 1.00 89.31 79 GLY A CA 1
ATOM 650 C C . GLY A 1 79 ? 0.560 2.323 -15.077 1.00 89.31 79 GLY A C 1
ATOM 651 O O . GLY A 1 79 ? 0.233 2.894 -16.115 1.00 89.31 79 GLY A O 1
ATOM 652 N N . ASN A 1 80 ? -0.101 2.485 -13.928 1.00 92.56 80 ASN A N 1
ATOM 653 C CA . ASN A 1 80 ? -1.2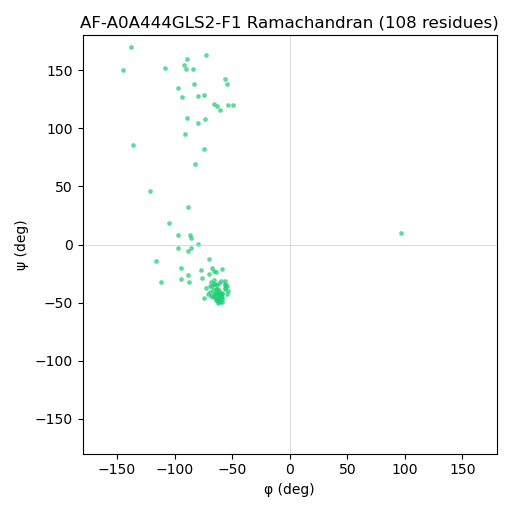62 3.360 -13.737 1.00 92.56 80 ASN A CA 1
ATOM 654 C C . ASN A 1 80 ? -0.903 4.826 -13.416 1.00 92.56 80 ASN A C 1
ATOM 656 O O . ASN A 1 80 ? -1.797 5.633 -13.160 1.00 92.56 80 ASN A O 1
ATOM 660 N N . GLY A 1 81 ? 0.381 5.194 -13.457 1.00 91.31 81 GL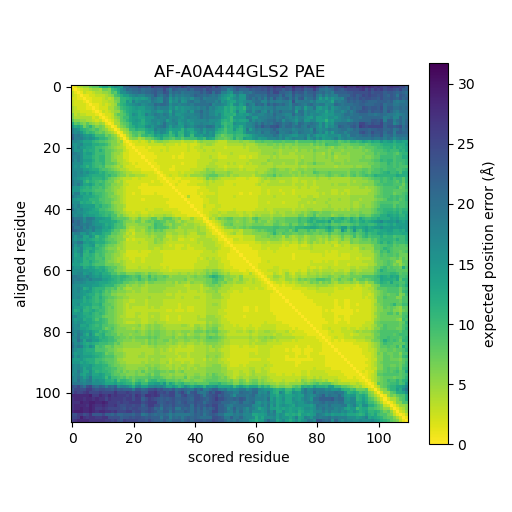Y A N 1
ATOM 661 C CA . GLY A 1 81 ? 0.849 6.572 -13.290 1.00 91.31 81 GLY A CA 1
ATOM 662 C C . GLY A 1 81 ? 1.302 6.949 -11.878 1.00 91.31 81 GLY 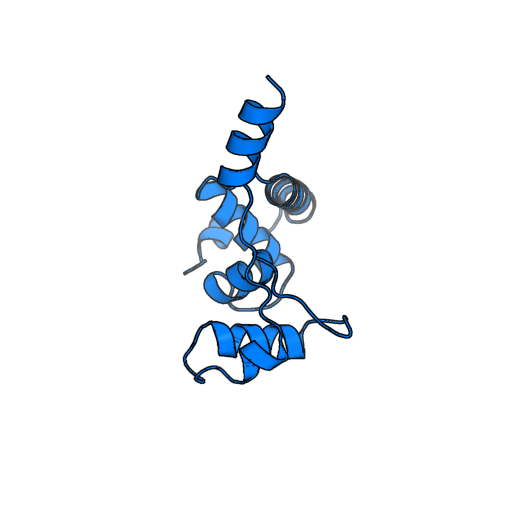A C 1
ATOM 663 O O . GLY A 1 81 ? 1.557 8.128 -11.629 1.00 91.31 81 GLY A O 1
ATOM 664 N N . ASP A 1 82 ? 1.434 5.993 -10.955 1.00 91.19 82 ASP A N 1
ATOM 665 C CA . ASP A 1 82 ? 2.025 6.263 -9.645 1.00 91.19 82 ASP A CA 1
ATOM 666 C C . ASP A 1 82 ? 3.548 6.448 -9.751 1.00 91.19 82 ASP A C 1
ATOM 668 O O . ASP A 1 82 ? 4.315 5.505 -9.957 1.00 91.19 82 ASP A O 1
ATOM 672 N N . LEU A 1 83 ? 3.985 7.695 -9.586 1.00 91.44 83 LEU A N 1
ATOM 673 C CA . LEU A 1 83 ? 5.392 8.099 -9.602 1.00 91.44 83 LEU A CA 1
ATOM 674 C C . LEU A 1 83 ? 5.927 8.411 -8.199 1.00 91.44 83 LEU A C 1
ATOM 676 O O . LEU A 1 83 ? 6.947 9.092 -8.060 1.00 91.44 83 LEU A O 1
ATOM 680 N N . ALA A 1 84 ? 5.254 7.943 -7.144 1.00 92.00 84 ALA A N 1
ATOM 681 C CA . ALA A 1 84 ? 5.756 8.091 -5.788 1.00 92.00 84 ALA A CA 1
ATOM 682 C C . ALA A 1 84 ? 7.164 7.485 -5.652 1.00 92.00 84 ALA A C 1
ATOM 684 O O . ALA A 1 84 ? 7.477 6.424 -6.197 1.00 92.00 84 ALA A O 1
ATOM 685 N N . LEU A 1 85 ? 8.021 8.143 -4.864 1.00 93.44 85 LEU A N 1
ATOM 686 C CA . LEU A 1 85 ? 9.411 7.713 -4.656 1.00 93.44 85 LEU A CA 1
ATOM 687 C C . LEU A 1 85 ? 9.514 6.262 -4.171 1.00 93.44 85 LEU A C 1
ATOM 689 O O . LEU A 1 85 ? 10.424 5.543 -4.575 1.00 93.44 85 LEU A O 1
ATOM 693 N N . ARG A 1 86 ? 8.563 5.827 -3.335 1.00 91.38 86 ARG A N 1
ATOM 694 C CA . ARG A 1 86 ? 8.459 4.443 -2.856 1.00 91.38 86 ARG A CA 1
ATOM 695 C C . ARG A 1 86 ? 8.311 3.465 -4.025 1.00 91.38 86 ARG A C 1
ATOM 697 O O . ARG A 1 86 ? 9.061 2.498 -4.101 1.00 91.38 86 ARG A O 1
ATOM 704 N N . THR A 1 87 ? 7.391 3.747 -4.941 1.00 92.44 87 THR A N 1
ATOM 705 C CA . THR A 1 87 ? 7.080 2.918 -6.112 1.00 92.44 87 THR A CA 1
ATOM 706 C C . THR A 1 87 ? 8.283 2.793 -7.032 1.00 92.44 87 THR A C 1
ATOM 708 O O . THR A 1 87 ? 8.702 1.682 -7.355 1.00 92.44 87 THR A O 1
ATOM 711 N N . VAL A 1 88 ? 8.923 3.917 -7.357 1.00 94.00 88 VAL A N 1
ATOM 712 C CA . VAL A 1 88 ? 10.149 3.924 -8.168 1.00 94.00 88 VAL A CA 1
ATOM 713 C C . VAL A 1 88 ? 11.265 3.126 -7.486 1.00 94.00 88 VAL A C 1
ATOM 715 O O . VAL A 1 88 ? 11.915 2.300 -8.125 1.00 94.00 88 VAL A O 1
ATOM 718 N N . PHE A 1 89 ? 11.472 3.315 -6.181 1.00 94.94 89 PHE A N 1
ATOM 719 C CA . PHE A 1 89 ? 12.500 2.597 -5.427 1.00 94.94 89 PHE A CA 1
ATOM 720 C C . PHE A 1 89 ? 12.267 1.078 -5.400 1.00 94.94 89 PHE A C 1
ATOM 722 O O . PHE A 1 89 ? 13.197 0.301 -5.628 1.00 94.94 89 PHE A O 1
ATOM 729 N N . ILE A 1 90 ? 11.030 0.639 -5.159 1.00 93.06 90 ILE A N 1
ATOM 730 C CA . ILE A 1 90 ? 10.678 -0.787 -5.117 1.00 93.06 90 ILE A CA 1
ATOM 731 C C . ILE A 1 90 ? 10.815 -1.427 -6.498 1.00 93.06 90 ILE A C 1
ATOM 733 O O . ILE A 1 90 ? 11.335 -2.533 -6.602 1.00 93.06 90 ILE A O 1
ATOM 737 N N . ILE A 1 91 ? 10.434 -0.732 -7.571 1.00 91.56 91 ILE A N 1
ATOM 738 C CA . ILE A 1 91 ? 10.638 -1.225 -8.939 1.00 91.56 91 ILE A CA 1
ATOM 739 C C . ILE A 1 91 ? 12.127 -1.370 -9.247 1.00 91.56 91 ILE A C 1
ATOM 741 O O . ILE A 1 91 ? 12.550 -2.413 -9.744 1.00 91.56 91 ILE A O 1
ATOM 745 N N . LEU A 1 92 ? 12.943 -0.360 -8.934 1.00 92.25 92 LEU A N 1
ATOM 746 C CA . LEU A 1 92 ? 14.385 -0.396 -9.194 1.00 92.25 92 LEU A CA 1
ATOM 747 C C . LEU A 1 92 ? 15.061 -1.548 -8.444 1.00 92.25 92 LEU A C 1
ATOM 749 O O . LEU A 1 92 ? 15.777 -2.350 -9.046 1.00 92.25 92 LEU A O 1
ATOM 753 N N . THR A 1 93 ? 14.792 -1.671 -7.144 1.00 92.44 93 THR A N 1
ATOM 754 C CA . THR A 1 93 ? 15.338 -2.759 -6.321 1.00 92.44 93 THR A CA 1
ATOM 755 C C . THR A 1 93 ? 14.790 -4.119 -6.753 1.00 92.44 93 THR A C 1
ATOM 757 O O . THR A 1 93 ? 15.559 -5.064 -6.911 1.00 92.44 93 THR A O 1
ATOM 760 N N . GLY A 1 94 ? 13.495 -4.223 -7.049 1.00 89.00 94 GLY A N 1
ATOM 761 C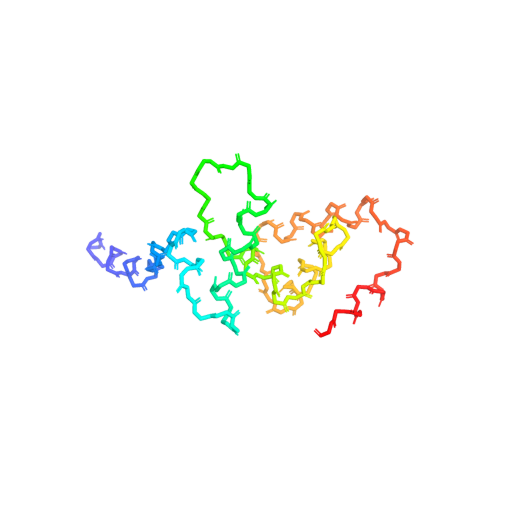 CA . GLY A 1 94 ? 12.868 -5.435 -7.569 1.00 89.00 94 GLY A CA 1
ATOM 762 C C . GLY A 1 94 ? 13.494 -5.899 -8.884 1.00 89.00 94 GLY A C 1
ATOM 763 O O . GLY A 1 94 ? 13.805 -7.076 -9.031 1.00 89.00 94 GLY A O 1
ATOM 764 N N . THR A 1 95 ? 13.777 -4.974 -9.801 1.00 88.12 95 THR A N 1
ATOM 765 C CA . THR A 1 95 ? 14.462 -5.267 -11.074 1.00 88.12 95 THR A CA 1
ATOM 766 C C . THR A 1 95 ? 15.880 -5.778 -10.848 1.00 88.12 95 THR A C 1
ATOM 768 O O . THR A 1 95 ? 16.316 -6.717 -11.509 1.00 88.12 95 THR A O 1
ATOM 771 N N . MET A 1 96 ? 16.599 -5.172 -9.900 1.00 88.19 96 MET A N 1
ATOM 772 C CA . MET A 1 96 ? 17.983 -5.524 -9.598 1.00 88.19 96 MET A CA 1
ATOM 773 C C . MET A 1 96 ? 18.105 -6.889 -8.907 1.00 88.19 96 MET A C 1
ATOM 775 O O . MET A 1 96 ? 18.988 -7.672 -9.252 1.00 88.19 96 MET A O 1
ATOM 779 N N . PHE A 1 97 ? 17.227 -7.184 -7.944 1.00 86.19 97 PHE A N 1
ATOM 780 C CA . PHE A 1 97 ? 17.308 -8.392 -7.114 1.00 86.19 97 PHE A CA 1
ATOM 781 C C . PHE A 1 97 ? 16.466 -9.567 -7.631 1.00 86.19 97 PHE A C 1
ATOM 783 O O . PHE A 1 97 ? 16.768 -10.713 -7.300 1.00 86.19 97 PHE A O 1
ATOM 790 N N . TYR A 1 98 ? 15.454 -9.322 -8.471 1.00 81.31 98 TYR A N 1
ATOM 791 C CA . TYR A 1 98 ? 14.599 -10.361 -9.062 1.00 81.31 98 TYR A CA 1
ATOM 792 C C . TYR A 1 98 ? 14.606 -10.381 -10.607 1.00 81.31 98 TYR A C 1
ATOM 794 O O . TYR A 1 98 ? 13.548 -10.558 -11.214 1.00 81.31 98 TYR A O 1
ATOM 802 N N . PRO A 1 99 ? 15.769 -10.302 -11.287 1.00 70.50 99 PRO A N 1
ATOM 803 C CA . PRO A 1 99 ? 15.823 -10.254 -12.752 1.00 70.50 99 PRO A CA 1
ATOM 804 C C . PRO A 1 99 ? 15.367 -11.560 -13.429 1.00 70.50 99 PRO A C 1
ATOM 806 O O . PRO A 1 99 ? 15.019 -11.561 -14.605 1.00 70.50 99 PRO A O 1
ATOM 809 N N . HIS A 1 100 ? 15.374 -12.688 -12.706 1.00 61.00 100 HIS A N 1
ATOM 810 C CA . HIS A 1 100 ? 15.082 -14.017 -13.262 1.00 61.00 100 HIS A CA 1
ATOM 811 C C . HIS A 1 100 ? 13.591 -14.397 -13.239 1.00 61.00 100 HIS A C 1
ATOM 813 O O . HIS A 1 100 ? 13.206 -15.439 -13.766 1.00 61.00 100 HIS A O 1
ATOM 819 N N . HIS A 1 101 ? 12.734 -13.569 -12.633 1.00 58.94 101 HIS A N 1
ATOM 820 C CA . HIS A 1 101 ? 11.288 -13.707 -12.784 1.00 58.94 101 HIS A CA 1
ATOM 821 C C . HIS A 1 101 ? 10.882 -12.884 -13.998 1.00 58.94 101 HIS A C 1
ATOM 823 O O . HIS A 1 101 ? 10.974 -11.662 -13.983 1.00 58.94 101 HIS A O 1
ATOM 829 N N . ASN A 1 102 ? 10.505 -13.576 -15.073 1.00 51.84 102 ASN A N 1
ATOM 830 C CA . ASN A 1 102 ? 10.162 -12.965 -16.352 1.00 51.84 102 ASN A CA 1
ATOM 831 C C . ASN A 1 102 ? 9.166 -11.809 -16.115 1.00 51.84 102 ASN A C 1
ATOM 833 O O . ASN A 1 102 ? 8.095 -12.080 -15.572 1.00 51.84 102 ASN A O 1
ATOM 837 N N . PRO A 1 103 ? 9.463 -10.548 -16.481 1.00 53.75 103 PRO A N 1
ATOM 838 C CA . PRO A 1 103 ? 8.599 -9.412 -16.144 1.00 53.75 103 PRO A CA 1
ATOM 839 C C . PRO A 1 103 ? 7.173 -9.550 -16.707 1.00 53.75 103 PRO A C 1
ATOM 841 O O . PRO A 1 103 ? 6.220 -8.991 -16.173 1.00 53.75 103 PRO A O 1
ATOM 844 N N . VAL A 1 104 ? 7.011 -10.389 -17.733 1.00 51.59 104 VAL A N 1
ATOM 845 C CA . VAL A 1 104 ? 5.730 -10.798 -18.325 1.00 51.59 104 VAL A CA 1
ATOM 846 C C . VAL A 1 104 ? 4.833 -11.586 -17.347 1.00 51.59 104 VAL A C 1
ATOM 848 O O . VAL A 1 104 ? 3.617 -11.580 -17.495 1.00 51.59 104 VAL A O 1
ATOM 851 N N . LEU A 1 105 ? 5.383 -12.240 -16.317 1.00 50.16 105 LEU A N 1
ATOM 852 C CA . LEU A 1 105 ? 4.605 -12.961 -15.295 1.00 50.16 105 LEU A CA 1
ATOM 853 C C . LEU A 1 105 ? 3.955 -12.032 -14.260 1.00 50.16 105 LEU A C 1
ATOM 855 O O . LEU A 1 105 ? 2.948 -12.422 -13.673 1.00 50.16 105 LEU A O 1
ATOM 859 N N . PHE A 1 106 ? 4.465 -10.808 -14.074 1.00 54.22 106 PHE A N 1
ATOM 860 C CA . PHE A 1 106 ? 3.826 -9.811 -13.203 1.00 54.22 106 PHE A CA 1
ATOM 861 C C . PHE A 1 106 ? 2.516 -9.263 -13.789 1.00 54.22 106 PHE A C 1
ATOM 863 O O . PHE A 1 106 ? 1.736 -8.663 -13.066 1.00 54.22 106 PHE A O 1
ATOM 870 N N . TRP A 1 107 ? 2.231 -9.517 -15.072 1.00 53.19 107 TRP A N 1
ATOM 871 C CA . TRP A 1 107 ? 0.968 -9.155 -15.730 1.00 53.19 107 TRP A CA 1
ATOM 872 C C . TRP A 1 107 ? -0.193 -10.120 -15.445 1.00 53.19 107 TRP A C 1
ATOM 874 O O . TRP A 1 107 ? -1.294 -9.909 -15.941 1.00 53.19 107 TRP A O 1
ATOM 884 N N . LYS A 1 108 ? 0.020 -11.173 -14.643 1.00 50.00 108 LYS A N 1
ATOM 885 C CA . LYS A 1 108 ? -1.059 -12.023 -14.101 1.00 50.00 108 LYS A CA 1
ATOM 886 C C . LYS A 1 108 ? -1.616 -11.490 -12.774 1.00 50.00 108 LYS A C 1
ATOM 888 O O . LYS A 1 108 ? -1.992 -12.268 -11.901 1.00 50.00 108 LYS A O 1
ATOM 893 N N . ILE A 1 109 ? -1.626 -10.174 -12.616 1.00 53.53 109 ILE A N 1
ATOM 894 C CA . ILE A 1 109 ? -2.445 -9.512 -11.605 1.00 53.53 109 ILE A CA 1
ATOM 895 C C . ILE A 1 109 ? -3.866 -9.450 -12.198 1.00 53.53 109 ILE A C 1
ATOM 897 O O . ILE A 1 109 ? -3.980 -9.084 -13.371 1.00 53.53 109 ILE A O 1
ATOM 901 N N . PRO A 1 110 ? -4.902 -9.912 -11.476 1.00 47.19 110 PRO A N 1
ATOM 902 C CA . PRO A 1 110 ? -6.285 -9.859 -11.949 1.00 47.19 110 PRO A CA 1
ATOM 903 C C . PRO A 1 110 ? -6.779 -8.428 -12.199 1.00 47.19 110 PRO A C 1
ATOM 905 O O . PRO A 1 110 ? -6.283 -7.493 -11.531 1.00 47.19 110 PRO A O 1
#

Radius of gyration: 17.29 Å; Cα contacts (8 Å, |Δi|>4): 86; chains: 1; bounding box: 38×50×37 Å

Foldseek 3Di:
DVVVVVVVVVVVPDPPDFQWLVNLCPDDCPDLSNVLSVQCVVPPPDPTDTDDPLSSLCVVFHDDDDLVLSLLSLVVVVVVPDPPPVSVVSVVVCCVPPVPPDNVVSVPGD

pLDDT: mean 82.93, std 12.65, range [47.19, 95.56]

Solvent-accessible surface area (backbone atoms only — not comparable to full-atom values): 6625 Å² total; per-residue (Å²): 111,72,72,57,55,52,53,54,52,59,74,71,51,78,81,74,77,90,60,47,38,74,58,21,54,70,39,59,79,91,35,71,50,15,52,49,16,51,47,44,71,74,71,49,90,56,98,78,50,67,84,48,73,66,58,54,47,41,70,74,58,38,94,64,95,43,75,67,44,56,32,33,50,31,48,53,41,40,75,75,66,45,76,49,69,66,35,54,49,43,41,54,50,39,52,71,77,44,67,85,58,60,74,77,64,54,68,74,54,126

Sequence (110 aa):
MKKILQKITSLFKDKKAAVTMDELINYPKDSLGFHLGWFLFNNSHDIDPQPETVDIHRLLITNQVSNKEDIAMHYYLFGNGDLALRTVFIILTGTMFYPHHNPVLFWKIP